Protein AF-B7CE45-F1 (afdb_monomer_lite)

Organism: NCBI:txid518637

Secondary structure (DSSP, 8-state):
--HHHHHHHHHHHHHHHHHHHHHHHHHHHHHHHHHHHHHHHHHHHHTT--HHHHHHHTT--HHHHHHHHT-

pLDDT: mean 96.32, std 4.95, range [63.72, 98.69]

Radius of gyration: 21.92 Å; chains: 1; bounding box: 49×23×53 Å

Sequence (71 aa):
MCEAEKRWLEVKSKEWEAEGIRKGIEQGIEQGVELGQVLLYKTMLMNGMSVNEISKVCSISVENLKRVLSN

Foldseek 3Di:
DDPVVVVVVVVVVVVVVVVVVVVVVVVVVVVVVLVVLLVVLVVCVVVPDDLVRCCVVVVHDSVVSVVSPVD

Structure (mmCIF, N/CA/C/O backbone):
data_AF-B7CE45-F1
#
_entry.id   AF-B7CE45-F1
#
loop_
_atom_site.group_PDB
_atom_site.id
_atom_site.type_symbol
_atom_site.label_atom_id
_atom_site.label_alt_id
_atom_site.label_comp_id
_atom_site.label_asym_id
_atom_site.label_entity_id
_atom_site.label_seq_id
_atom_site.pdbx_PDB_ins_code
_atom_site.Cartn_x
_atom_site.Cartn_y
_atom_site.Cartn_z
_atom_site.occupancy
_atom_site.B_iso_or_equiv
_atom_site.auth_seq_id
_atom_site.auth_comp_id
_atom_site.auth_asym_id
_atom_site.auth_atom_id
_atom_site.pdbx_PDB_model_num
ATOM 1 N N . MET A 1 1 ? 32.143 -9.049 -30.401 1.00 76.31 1 MET A N 1
ATOM 2 C CA . MET A 1 1 ? 30.681 -9.246 -30.387 1.00 76.31 1 MET A CA 1
ATOM 3 C C . MET A 1 1 ? 30.156 -9.220 -31.806 1.00 76.31 1 MET A C 1
ATOM 5 O O . MET A 1 1 ? 30.553 -8.334 -32.561 1.00 76.31 1 MET A O 1
ATOM 9 N N . CYS A 1 2 ? 29.309 -10.179 -32.173 1.00 94.31 2 CYS A N 1
ATOM 10 C CA . CYS A 1 2 ? 28.645 -10.180 -33.479 1.00 94.31 2 CYS A CA 1
ATOM 11 C C . CYS A 1 2 ? 27.414 -9.252 -33.472 1.00 94.31 2 CYS A C 1
ATOM 13 O O . CYS A 1 2 ? 26.918 -8.865 -32.415 1.00 94.31 2 CYS A O 1
ATOM 15 N N . GLU A 1 3 ? 26.900 -8.894 -34.649 1.00 96.31 3 GLU A N 1
ATOM 16 C CA . GLU A 1 3 ? 25.715 -8.024 -34.768 1.00 96.31 3 GLU A CA 1
ATOM 17 C C . GLU A 1 3 ? 24.465 -8.623 -34.103 1.00 96.31 3 GLU A C 1
ATOM 19 O O . GLU A 1 3 ? 23.667 -7.904 -33.502 1.00 96.31 3 GLU A O 1
ATOM 24 N N . ALA A 1 4 ? 24.324 -9.951 -34.131 1.00 95.94 4 ALA A N 1
ATOM 25 C CA . ALA A 1 4 ? 23.229 -10.638 -33.450 1.00 95.94 4 ALA A CA 1
ATOM 26 C C . ALA A 1 4 ? 23.284 -10.449 -31.922 1.00 95.94 4 ALA A C 1
ATOM 28 O O . ALA A 1 4 ? 22.252 -10.248 -31.285 1.00 95.94 4 ALA A O 1
ATOM 29 N N . GLU A 1 5 ? 24.485 -10.460 -31.341 1.00 97.12 5 GLU A N 1
ATOM 30 C CA . GLU A 1 5 ? 24.705 -10.296 -29.903 1.00 97.12 5 GLU A CA 1
ATOM 31 C C . GLU A 1 5 ? 24.404 -8.863 -29.442 1.00 97.12 5 GLU A C 1
ATOM 33 O O . GLU A 1 5 ? 23.729 -8.669 -28.431 1.00 97.12 5 GLU A O 1
ATOM 38 N N . LYS A 1 6 ? 24.815 -7.854 -30.224 1.00 96.81 6 LYS A N 1
ATOM 39 C CA . LYS A 1 6 ? 24.466 -6.445 -29.963 1.00 96.81 6 LYS A CA 1
ATOM 40 C C . LYS A 1 6 ? 22.953 -6.235 -29.970 1.00 96.81 6 LYS A C 1
ATOM 42 O O . LYS A 1 6 ? 22.402 -5.681 -29.023 1.00 96.81 6 LYS A O 1
ATOM 47 N N . ARG A 1 7 ? 22.272 -6.745 -31.002 1.00 96.50 7 ARG A N 1
ATOM 48 C 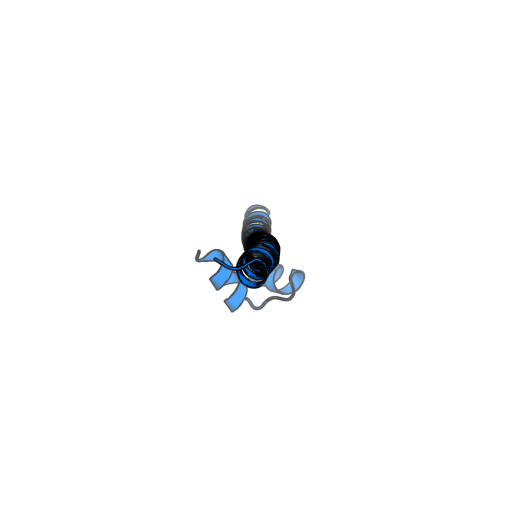CA . ARG A 1 7 ? 20.815 -6.619 -31.135 1.00 96.50 7 ARG A CA 1
ATOM 49 C C . ARG A 1 7 ? 20.070 -7.309 -29.995 1.00 96.50 7 ARG A C 1
ATOM 51 O O . ARG A 1 7 ? 19.069 -6.786 -29.515 1.00 96.50 7 ARG A O 1
ATOM 58 N N . TRP A 1 8 ? 20.553 -8.468 -29.554 1.00 97.19 8 TRP A N 1
ATOM 59 C CA . TRP A 1 8 ? 19.980 -9.158 -28.403 1.00 97.19 8 TRP A CA 1
ATOM 60 C C . TRP A 1 8 ? 20.107 -8.322 -27.124 1.00 97.19 8 TRP A C 1
ATOM 62 O O . TRP A 1 8 ? 19.112 -8.141 -26.423 1.00 97.19 8 TRP A O 1
ATOM 72 N N . LEU A 1 9 ? 21.288 -7.750 -26.854 1.00 97.38 9 LEU A N 1
ATOM 73 C CA . LEU A 1 9 ? 21.509 -6.895 -25.682 1.00 97.38 9 LEU A CA 1
ATOM 74 C C . LEU A 1 9 ? 20.613 -5.653 -25.692 1.00 97.38 9 LEU A C 1
ATOM 76 O O . LEU A 1 9 ? 20.036 -5.316 -24.662 1.00 97.38 9 LEU A O 1
ATOM 80 N N . GLU A 1 10 ? 20.445 -5.004 -26.844 1.00 96.56 10 GLU A N 1
ATOM 81 C CA . GLU A 1 10 ? 19.555 -3.844 -26.976 1.00 96.56 10 GLU A CA 1
ATOM 82 C C . GLU A 1 10 ? 18.095 -4.191 -26.657 1.00 96.56 10 GLU A C 1
ATOM 84 O O . GLU A 1 10 ? 17.421 -3.442 -25.946 1.00 96.56 10 GLU A O 1
ATOM 89 N N . VAL A 1 11 ? 17.605 -5.334 -27.151 1.00 97.19 11 VAL A N 1
ATOM 90 C CA . VAL A 1 11 ? 16.244 -5.810 -26.858 1.00 97.19 11 VAL A CA 1
ATOM 91 C C . VAL A 1 11 ? 16.101 -6.132 -25.372 1.00 97.19 11 VAL A C 1
ATOM 93 O O . VAL A 1 11 ? 15.183 -5.629 -24.724 1.00 97.19 11 VAL A O 1
ATOM 96 N N . LYS A 1 12 ? 17.037 -6.900 -24.803 1.00 98.00 12 LYS A N 1
ATOM 97 C CA . LYS A 1 12 ? 17.016 -7.256 -23.378 1.00 98.00 12 LYS A CA 1
ATOM 98 C C . LYS A 1 12 ? 17.085 -6.037 -22.464 1.00 98.00 12 LYS A C 1
ATOM 100 O O . LYS A 1 12 ? 16.376 -6.006 -21.462 1.00 98.00 12 LYS A O 1
ATOM 105 N N . SER A 1 13 ? 17.889 -5.035 -22.814 1.00 97.81 13 SER A N 1
ATOM 106 C CA . SER A 1 13 ? 18.008 -3.800 -22.036 1.00 97.81 13 SER A CA 1
ATOM 107 C C . SER A 1 13 ? 16.670 -3.067 -21.943 1.00 97.81 13 SER A C 1
ATOM 109 O O . SER A 1 13 ? 16.263 -2.678 -20.852 1.00 97.81 13 SER A O 1
ATOM 111 N N . LYS A 1 14 ? 15.955 -2.927 -23.067 1.00 97.94 14 LYS A N 1
ATOM 112 C CA . LYS A 1 14 ? 14.635 -2.275 -23.099 1.00 97.94 14 LYS A CA 1
ATOM 113 C C . LYS A 1 14 ? 13.581 -3.061 -22.322 1.00 97.94 14 LYS A C 1
ATOM 115 O O . LYS A 1 14 ? 12.759 -2.469 -21.629 1.00 97.94 14 LYS A O 1
ATOM 120 N N . GLU A 1 15 ? 13.609 -4.390 -22.417 1.00 98.19 15 GLU A N 1
ATOM 121 C CA . GLU A 1 15 ? 12.711 -5.251 -21.639 1.00 98.19 15 GLU A CA 1
ATOM 122 C C . GLU A 1 15 ? 12.918 -5.078 -20.132 1.00 98.19 15 GLU A C 1
ATOM 124 O O . GL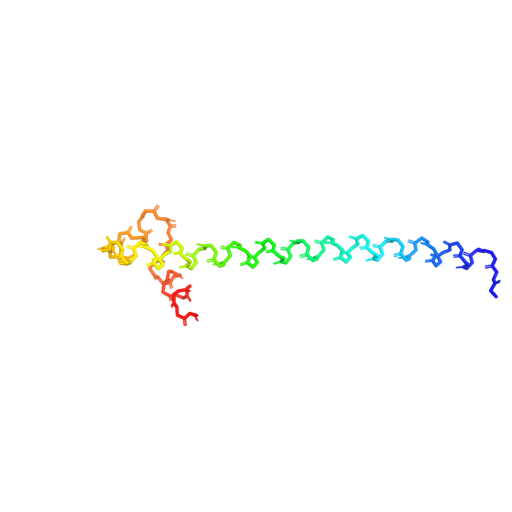U A 1 15 ? 11.947 -4.963 -19.385 1.00 98.19 15 GLU A O 1
ATOM 129 N N . TRP A 1 16 ? 14.173 -5.042 -19.678 1.00 98.06 16 TRP A N 1
ATOM 130 C CA . TRP A 1 16 ? 14.489 -4.868 -18.262 1.00 98.06 16 TRP A CA 1
ATOM 131 C C . TRP A 1 16 ? 14.153 -3.475 -17.739 1.00 98.06 16 TRP A C 1
ATOM 133 O O . TRP A 1 16 ? 13.664 -3.367 -16.618 1.00 98.06 16 TRP A O 1
ATOM 143 N N . GLU A 1 17 ? 14.353 -2.428 -18.538 1.00 98.44 17 GLU A N 1
ATOM 144 C CA . GLU A 1 17 ? 13.927 -1.071 -18.183 1.00 98.44 17 GLU A CA 1
ATOM 145 C C . GLU A 1 17 ? 12.403 -1.001 -17.994 1.00 98.44 17 GLU A C 1
ATOM 147 O O . GLU A 1 17 ? 11.921 -0.533 -16.961 1.00 98.44 17 GLU A O 1
ATOM 152 N N . ALA A 1 18 ? 11.639 -1.556 -18.941 1.00 98.44 18 ALA A N 1
ATOM 153 C CA . ALA A 1 18 ? 10.181 -1.598 -18.854 1.00 98.44 18 ALA A CA 1
ATOM 154 C C . ALA A 1 18 ? 9.684 -2.432 -17.658 1.00 98.44 18 ALA A C 1
ATOM 156 O O . ALA A 1 18 ? 8.734 -2.040 -16.977 1.00 98.44 18 ALA A O 1
ATOM 157 N N . GLU A 1 19 ? 10.326 -3.571 -17.382 1.00 98.44 19 GLU A N 1
ATOM 158 C CA . GLU A 1 19 ? 10.037 -4.392 -16.202 1.00 98.44 19 GLU A CA 1
ATOM 159 C C . GLU A 1 19 ? 10.336 -3.644 -14.900 1.00 98.44 19 GLU A C 1
ATOM 161 O O . GLU A 1 19 ? 9.529 -3.679 -13.973 1.00 98.44 19 GLU A O 1
ATOM 166 N N . GLY A 1 20 ? 11.467 -2.940 -14.835 1.00 98.50 20 GLY A N 1
ATOM 167 C CA . GLY A 1 20 ? 11.857 -2.154 -13.668 1.00 98.50 20 GLY A CA 1
ATOM 168 C C . GLY A 1 20 ? 10.839 -1.063 -13.346 1.00 98.50 20 GLY A C 1
ATOM 169 O O . GLY A 1 20 ? 10.407 -0.948 -12.200 1.00 98.50 20 GLY A O 1
ATOM 170 N N . ILE A 1 21 ? 10.393 -0.318 -14.361 1.00 98.56 21 ILE A N 1
ATOM 171 C CA . ILE A 1 21 ? 9.368 0.724 -14.198 1.00 98.56 21 ILE A CA 1
ATOM 172 C C . ILE A 1 21 ? 8.043 0.116 -13.734 1.00 98.56 21 ILE A C 1
ATOM 174 O O . ILE A 1 21 ? 7.447 0.614 -12.781 1.00 98.56 21 ILE A O 1
ATOM 178 N N . A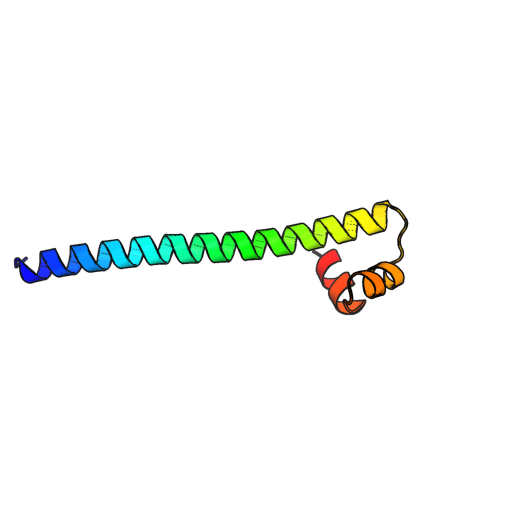RG A 1 22 ? 7.591 -0.976 -14.365 1.00 98.69 22 ARG A N 1
ATOM 179 C CA . ARG A 1 22 ? 6.346 -1.658 -13.979 1.00 98.69 22 ARG A CA 1
ATOM 180 C C . ARG A 1 22 ? 6.381 -2.091 -12.514 1.00 98.69 22 ARG A C 1
ATOM 182 O O . ARG A 1 22 ? 5.458 -1.757 -11.779 1.00 98.69 22 ARG A O 1
ATOM 189 N N . LYS A 1 23 ? 7.449 -2.772 -12.089 1.00 98.50 23 LYS A N 1
ATOM 190 C CA . LYS A 1 23 ? 7.606 -3.219 -10.697 1.00 98.50 23 LYS A CA 1
ATOM 191 C C . LYS A 1 23 ? 7.672 -2.052 -9.722 1.00 98.50 23 LYS A C 1
ATOM 193 O O . LYS A 1 23 ? 7.053 -2.113 -8.667 1.00 98.50 23 LYS A O 1
ATOM 198 N N . GLY A 1 24 ? 8.392 -0.987 -10.075 1.00 98.56 24 GLY A N 1
ATOM 199 C CA . GLY A 1 24 ? 8.477 0.211 -9.242 1.00 98.56 24 GLY A CA 1
ATOM 200 C C . GLY A 1 24 ? 7.117 0.883 -9.045 1.00 98.56 24 GLY A C 1
ATOM 201 O O . GLY A 1 24 ? 6.782 1.275 -7.931 1.00 98.56 24 GLY A O 1
ATOM 202 N N . ILE A 1 25 ? 6.306 0.970 -10.105 1.00 98.62 25 ILE A N 1
ATOM 203 C CA . ILE A 1 25 ? 4.942 1.510 -10.029 1.00 98.62 25 ILE A CA 1
ATOM 204 C C . ILE A 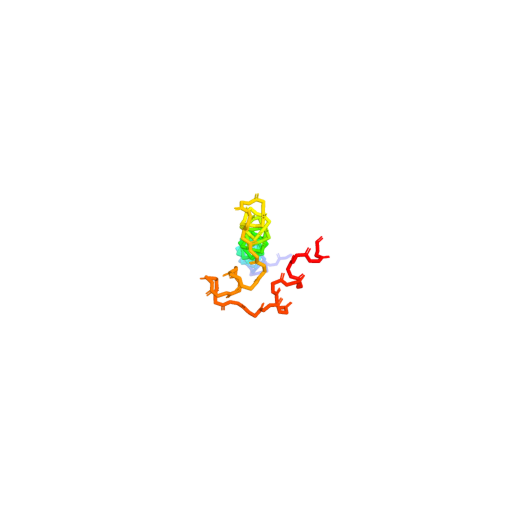1 25 ? 4.043 0.602 -9.186 1.00 98.62 25 ILE A C 1
ATOM 206 O O . ILE A 1 25 ? 3.337 1.104 -8.318 1.00 98.62 25 ILE A O 1
ATOM 210 N N . GLU A 1 26 ? 4.076 -0.712 -9.410 1.00 98.69 26 GLU A N 1
ATOM 211 C CA . GLU A 1 26 ? 3.275 -1.680 -8.651 1.00 98.69 26 GLU A CA 1
ATOM 212 C C . GLU A 1 26 ? 3.574 -1.601 -7.148 1.00 98.69 26 GLU A C 1
ATOM 214 O O . GLU A 1 26 ? 2.658 -1.405 -6.350 1.00 98.69 26 GLU A O 1
ATOM 219 N N . GLN A 1 27 ? 4.858 -1.617 -6.774 1.00 98.50 27 GLN A N 1
ATOM 220 C CA . GLN A 1 27 ? 5.294 -1.468 -5.382 1.00 98.50 27 GLN A CA 1
ATOM 221 C C . GLN A 1 27 ? 4.899 -0.112 -4.791 1.00 98.50 27 GLN A C 1
ATOM 223 O O . GLN A 1 27 ? 4.439 -0.041 -3.653 1.00 98.50 27 GLN A O 1
ATOM 228 N N . GLY A 1 28 ? 5.060 0.973 -5.553 1.00 98.50 28 GLY A N 1
ATOM 229 C CA . GLY A 1 28 ? 4.685 2.312 -5.102 1.00 98.50 28 GLY A CA 1
ATOM 230 C C . GLY A 1 28 ? 3.180 2.452 -4.858 1.00 98.50 28 GLY A C 1
ATOM 231 O O . GLY A 1 28 ? 2.771 3.085 -3.885 1.00 98.50 28 GLY A O 1
ATOM 232 N N . ILE A 1 29 ? 2.351 1.838 -5.708 1.00 98.44 29 ILE A N 1
ATOM 233 C CA . ILE A 1 29 ? 0.894 1.808 -5.533 1.00 98.44 29 ILE A CA 1
ATOM 234 C C . ILE A 1 29 ? 0.523 0.982 -4.300 1.00 98.44 29 ILE A C 1
ATOM 236 O O . ILE A 1 29 ? -0.265 1.458 -3.486 1.00 98.44 29 ILE A O 1
ATOM 240 N N . GLU A 1 30 ? 1.097 -0.212 -4.132 1.00 98.31 30 GLU A N 1
ATOM 241 C CA . GLU A 1 30 ? 0.834 -1.080 -2.978 1.00 98.31 30 GLU A CA 1
ATOM 242 C C . GLU A 1 30 ? 1.164 -0.368 -1.656 1.00 98.31 30 GLU A C 1
ATOM 244 O O . GLU A 1 30 ? 0.293 -0.226 -0.794 1.00 98.31 30 GLU A O 1
ATOM 249 N N . GLN A 1 31 ? 2.363 0.215 -1.548 1.00 97.56 31 GLN A N 1
ATOM 250 C CA . GLN A 1 31 ? 2.773 1.002 -0.379 1.00 97.56 31 GLN A CA 1
ATOM 251 C C . GLN A 1 31 ? 1.868 2.219 -0.149 1.00 97.56 31 GLN A C 1
ATOM 253 O O . GLN A 1 31 ? 1.507 2.534 0.986 1.00 97.56 31 GLN A O 1
ATOM 258 N N . GLY A 1 32 ? 1.479 2.914 -1.222 1.00 97.88 32 GLY A N 1
ATOM 259 C CA . GLY A 1 32 ? 0.574 4.058 -1.142 1.00 97.88 32 GLY A CA 1
ATOM 260 C C . GLY A 1 32 ? -0.808 3.683 -0.601 1.00 97.88 32 GLY A C 1
ATOM 261 O O . GLY A 1 32 ? -1.364 4.415 0.221 1.00 97.88 32 GLY A O 1
ATOM 262 N N . VAL A 1 33 ? -1.350 2.533 -1.015 1.00 96.75 33 VAL A N 1
ATOM 263 C CA . VAL A 1 33 ? -2.629 2.009 -0.514 1.00 96.75 33 VAL A CA 1
ATOM 264 C C . VAL A 1 33 ? -2.530 1.667 0.972 1.00 96.75 33 VAL A C 1
ATOM 266 O O . VAL A 1 33 ? -3.403 2.076 1.739 1.00 96.75 33 VAL A O 1
ATOM 269 N N . GLU A 1 34 ? -1.466 0.985 1.402 1.00 95.00 34 GLU A N 1
ATOM 270 C CA . GLU A 1 34 ? -1.250 0.649 2.816 1.00 95.00 34 GLU A CA 1
ATOM 271 C C . GLU A 1 34 ? -1.148 1.904 3.697 1.00 95.00 34 GLU A C 1
ATOM 273 O O . GLU A 1 34 ? -1.851 2.022 4.705 1.00 95.00 34 GLU A O 1
ATOM 278 N N . LEU A 1 35 ? -0.345 2.892 3.286 1.00 96.50 35 LEU A N 1
ATOM 279 C CA . LEU A 1 35 ? -0.222 4.168 3.998 1.00 96.50 35 LEU A CA 1
ATOM 280 C C . LEU A 1 35 ? -1.557 4.922 4.055 1.00 96.50 35 LEU A C 1
ATOM 282 O O . LEU A 1 35 ? -1.911 5.483 5.096 1.00 96.50 35 LEU A O 1
ATOM 286 N N . GLY A 1 36 ? -2.321 4.905 2.960 1.00 96.69 36 GLY A N 1
ATOM 287 C CA . GLY A 1 36 ? -3.658 5.489 2.898 1.00 96.69 36 GLY A CA 1
ATOM 288 C C . GLY A 1 36 ? -4.629 4.845 3.889 1.00 96.69 36 GLY A C 1
ATOM 289 O O . GLY A 1 36 ? -5.366 5.558 4.572 1.00 96.69 36 GLY A O 1
ATOM 290 N N . GLN A 1 37 ? -4.595 3.517 4.033 1.00 95.38 37 GLN A N 1
ATOM 291 C CA . GLN A 1 37 ? -5.411 2.797 5.017 1.00 95.38 37 GLN A CA 1
ATOM 292 C C . GLN A 1 37 ? -5.035 3.175 6.454 1.00 95.38 37 GLN A C 1
ATOM 294 O O . GLN A 1 37 ? -5.917 3.486 7.257 1.00 95.38 37 GLN A O 1
ATOM 299 N N . VAL A 1 38 ? -3.737 3.220 6.775 1.00 96.12 38 VAL A N 1
ATOM 300 C CA . VAL A 1 38 ? -3.257 3.642 8.102 1.00 96.12 38 VAL A CA 1
ATOM 301 C C . VAL A 1 38 ? -3.726 5.061 8.423 1.00 96.12 38 VAL A C 1
ATOM 303 O O . VAL A 1 38 ? -4.259 5.306 9.510 1.00 96.12 38 VAL A O 1
ATOM 306 N N . LEU A 1 39 ? -3.560 5.997 7.484 1.00 97.69 39 LEU A N 1
ATOM 307 C CA . LEU A 1 39 ? -3.978 7.387 7.660 1.00 97.69 39 LEU A CA 1
ATOM 308 C C . LEU A 1 39 ? -5.494 7.498 7.857 1.00 97.69 39 LEU A C 1
ATOM 310 O O . LEU A 1 39 ? -5.940 8.211 8.760 1.00 97.69 39 LEU A O 1
ATOM 314 N N . LEU A 1 40 ? -6.279 6.779 7.052 1.00 97.44 40 LEU A N 1
ATOM 315 C CA . LEU A 1 40 ? -7.735 6.737 7.157 1.00 97.44 40 LEU A CA 1
ATOM 316 C C . LEU A 1 40 ? -8.173 6.277 8.552 1.00 97.44 40 LEU A C 1
ATOM 318 O O . LEU A 1 40 ? -8.933 6.980 9.220 1.00 97.44 40 LEU A O 1
ATOM 322 N N . TYR A 1 41 ? -7.656 5.141 9.025 1.00 97.44 41 TYR A N 1
ATOM 323 C CA . TYR A 1 41 ? -8.036 4.585 10.324 1.00 97.44 41 TYR A CA 1
ATOM 324 C C . TYR A 1 41 ? -7.595 5.475 11.489 1.00 97.44 41 TYR A C 1
ATOM 326 O O . TYR A 1 41 ? -8.387 5.718 12.400 1.00 97.44 41 TYR A O 1
ATOM 334 N N . LYS A 1 42 ? -6.375 6.032 11.447 1.00 96.56 42 LYS A N 1
ATOM 335 C CA . LYS A 1 42 ? -5.910 7.007 12.451 1.00 96.56 42 LYS A CA 1
ATOM 336 C C . LYS A 1 42 ? -6.803 8.249 12.468 1.00 96.56 42 LYS A C 1
ATOM 338 O O . LYS A 1 42 ? -7.167 8.722 13.539 1.00 96.56 42 LYS A O 1
ATOM 343 N N . THR A 1 43 ? -7.221 8.735 11.301 1.00 98.31 43 THR A N 1
ATOM 344 C CA . THR A 1 43 ? -8.128 9.886 11.186 1.00 98.31 43 THR A CA 1
ATOM 345 C C . THR A 1 43 ? -9.505 9.587 11.766 1.00 98.31 43 THR A C 1
ATOM 347 O O . THR A 1 43 ? -10.036 10.403 12.514 1.00 98.31 43 THR A O 1
ATOM 350 N N . MET A 1 44 ? -10.078 8.417 11.488 1.00 98.12 44 MET A N 1
ATOM 351 C CA . MET A 1 44 ? -11.363 8.010 12.066 1.00 98.12 44 MET A CA 1
ATOM 352 C C . MET A 1 44 ? -11.305 7.922 13.597 1.00 98.12 44 MET A C 1
ATOM 354 O O . MET A 1 44 ? -12.206 8.423 14.268 1.00 98.12 44 MET A O 1
ATOM 358 N N . LEU A 1 45 ? -10.217 7.372 14.150 1.00 97.50 45 LEU A N 1
ATOM 359 C CA . LEU A 1 45 ? -9.981 7.347 15.598 1.00 97.50 45 LEU A CA 1
ATOM 360 C C . LEU A 1 45 ? -9.861 8.761 16.183 1.00 97.50 45 LEU A C 1
ATOM 362 O O . LEU A 1 45 ? -10.480 9.055 17.202 1.00 97.50 45 LEU A O 1
ATOM 366 N N . MET A 1 46 ? -9.107 9.653 15.528 1.00 97.94 46 MET A N 1
ATOM 367 C CA . MET A 1 46 ? -8.986 11.058 15.948 1.00 97.94 46 MET A CA 1
ATOM 368 C C . MET A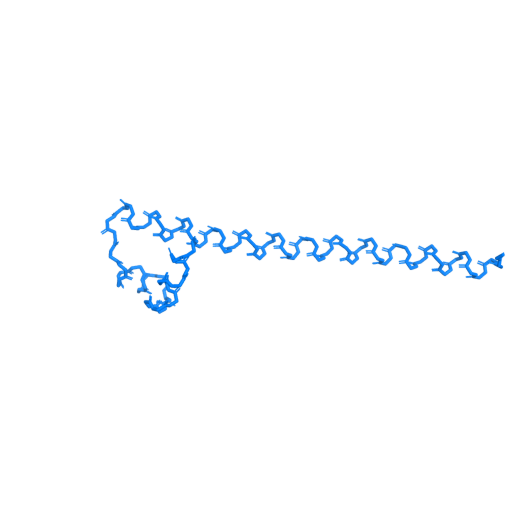 1 46 ? -10.331 11.795 15.927 1.00 97.94 46 MET A C 1
ATOM 370 O O . MET A 1 46 ? -10.547 12.690 16.737 1.00 97.94 46 MET A O 1
ATOM 374 N N . ASN A 1 47 ? -11.247 11.396 15.043 1.00 98.31 47 ASN A N 1
ATOM 375 C CA . ASN A 1 47 ? -12.613 11.919 14.981 1.00 98.31 47 ASN A CA 1
ATOM 376 C C . ASN A 1 47 ? -13.588 11.199 15.936 1.00 98.31 47 ASN A C 1
ATOM 378 O O . ASN A 1 47 ? -14.798 11.391 15.842 1.00 98.31 47 ASN A O 1
ATOM 382 N N . GLY A 1 48 ? -13.081 10.386 16.867 1.00 98.12 48 GLY A N 1
ATOM 383 C CA . GLY A 1 48 ? -13.862 9.786 17.947 1.00 98.12 48 GLY A CA 1
ATOM 384 C C . GLY A 1 48 ? -14.575 8.481 17.593 1.00 98.12 48 GLY A C 1
ATOM 385 O O . GLY A 1 48 ? -15.315 7.969 18.429 1.00 98.12 48 GLY A O 1
ATOM 386 N N . MET A 1 49 ? -14.356 7.915 16.401 1.00 98.44 49 MET A N 1
ATOM 387 C CA . MET A 1 49 ? -14.907 6.599 16.068 1.00 98.44 49 MET A CA 1
ATOM 388 C C . MET A 1 49 ? -14.192 5.502 16.859 1.00 98.44 49 MET A C 1
ATOM 390 O O . MET A 1 49 ? -12.966 5.481 16.959 1.00 98.44 49 MET A O 1
ATOM 394 N N . SER A 1 50 ? -14.946 4.536 17.376 1.00 97.94 50 SER A N 1
ATOM 395 C CA . SER A 1 50 ? -14.391 3.339 18.001 1.00 97.94 50 SER A CA 1
ATOM 396 C C . SER A 1 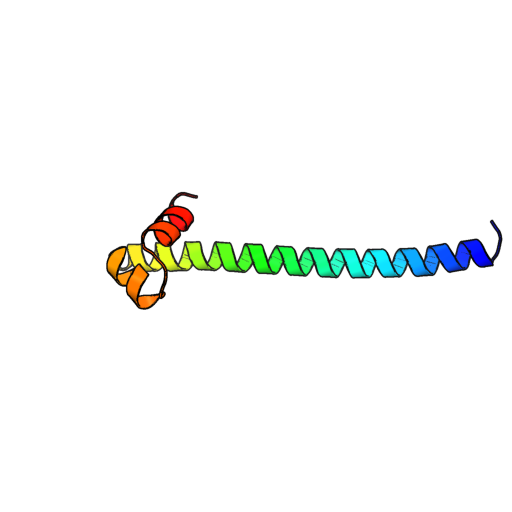50 ? -13.869 2.340 16.964 1.00 97.94 50 SER A C 1
ATOM 398 O O . SER A 1 50 ? -14.327 2.276 15.822 1.00 97.94 50 SER A O 1
ATOM 400 N N . VAL A 1 51 ? -12.955 1.467 17.392 1.00 96.81 51 VAL A N 1
ATOM 401 C CA . VAL A 1 51 ? -12.417 0.369 16.567 1.00 96.81 51 VAL A CA 1
ATOM 402 C C . VAL A 1 51 ? -13.537 -0.514 15.988 1.00 96.81 51 VAL A C 1
ATOM 404 O O . VAL A 1 51 ? -13.458 -0.943 14.838 1.00 96.81 51 VAL A O 1
ATOM 407 N N . ASN A 1 52 ? -14.612 -0.755 16.746 1.00 97.88 52 ASN A N 1
ATOM 408 C CA . ASN A 1 52 ? -15.751 -1.551 16.281 1.00 97.88 52 ASN A CA 1
ATOM 409 C C . ASN A 1 52 ? -16.597 -0.817 15.229 1.00 97.88 52 ASN A C 1
ATOM 411 O O . ASN A 1 52 ? -17.134 -1.465 14.333 1.00 97.88 52 ASN A O 1
ATOM 415 N N . GLU A 1 53 ? -16.738 0.505 15.323 1.00 98.38 53 GLU A N 1
ATOM 416 C CA . GLU A 1 53 ? -17.432 1.303 14.305 1.00 98.38 53 GLU A CA 1
ATOM 417 C C . GLU A 1 53 ? -16.627 1.359 13.010 1.00 98.38 53 GLU A C 1
ATOM 419 O O . GLU A 1 53 ? -17.185 1.112 11.943 1.00 98.38 53 GLU A O 1
ATOM 424 N N . ILE A 1 54 ? -15.312 1.579 13.101 1.00 98.25 54 ILE A N 1
ATOM 425 C CA . ILE A 1 54 ? -14.410 1.571 11.941 1.00 98.25 54 ILE A CA 1
ATOM 426 C C . ILE A 1 54 ? -14.437 0.201 11.256 1.00 98.25 54 ILE A C 1
ATOM 428 O O . ILE A 1 54 ? -14.608 0.122 10.043 1.00 98.25 54 ILE A O 1
ATOM 432 N N . SER A 1 55 ? -14.351 -0.885 12.031 1.00 98.12 55 SER A N 1
ATOM 433 C CA . SER A 1 55 ? -14.462 -2.259 11.524 1.00 98.12 55 SER A CA 1
ATOM 434 C C . SER A 1 55 ? -15.741 -2.472 10.704 1.00 98.12 55 SER A C 1
ATOM 436 O O . SER A 1 55 ? -15.687 -3.044 9.615 1.00 98.12 55 SER A O 1
ATOM 438 N N . LYS A 1 56 ? -16.881 -1.958 11.182 1.00 98.00 56 LYS A N 1
ATOM 439 C CA . LYS A 1 56 ? -18.165 -2.047 10.472 1.00 98.00 56 LYS A CA 1
ATOM 440 C C . LYS A 1 56 ? -18.193 -1.189 9.207 1.00 98.00 56 LYS A C 1
ATOM 442 O O . LYS A 1 56 ? -18.559 -1.698 8.155 1.00 98.00 56 LYS A O 1
ATOM 447 N N . VAL A 1 57 ? -17.804 0.086 9.293 1.00 97.75 57 VAL A N 1
ATOM 448 C CA . VAL A 1 57 ? -17.852 1.029 8.157 1.00 97.75 57 VAL A CA 1
ATOM 449 C C . VAL A 1 57 ? -16.911 0.596 7.036 1.00 97.75 57 VAL A C 1
ATOM 451 O O . VAL A 1 57 ? -17.291 0.606 5.868 1.00 97.75 57 VAL A O 1
ATOM 454 N N . CYS A 1 58 ? -15.702 0.165 7.385 1.00 96.69 58 CYS A N 1
ATOM 455 C CA . CYS A 1 58 ? -14.688 -0.252 6.423 1.00 96.69 58 CYS A CA 1
ATOM 456 C C . CYS A 1 58 ? -14.782 -1.739 6.051 1.00 96.69 58 CYS A C 1
ATOM 458 O O . CYS A 1 58 ? -13.965 -2.211 5.266 1.00 96.69 58 CYS A O 1
ATOM 460 N N . SER A 1 59 ? -15.756 -2.479 6.598 1.00 97.00 59 SER A N 1
ATOM 461 C CA . SER A 1 59 ? -15.946 -3.917 6.351 1.00 97.00 59 SER A CA 1
ATOM 462 C C . SER A 1 59 ? -14.663 -4.742 6.538 1.00 97.00 59 SER A C 1
ATOM 464 O O . SER A 1 59 ? -14.363 -5.654 5.771 1.00 97.00 59 SER A O 1
ATOM 466 N N . ILE A 1 60 ? -13.899 -4.415 7.581 1.00 96.50 60 ILE A N 1
ATOM 467 C CA . ILE A 1 60 ? -12.634 -5.063 7.941 1.00 96.50 60 ILE A CA 1
ATOM 468 C C . ILE A 1 60 ? -12.749 -5.660 9.340 1.00 96.50 60 ILE A C 1
ATOM 470 O O . ILE A 1 60 ? -13.427 -5.104 10.202 1.00 96.50 60 ILE A O 1
ATOM 474 N N . SER A 1 61 ? -12.090 -6.788 9.608 1.00 97.75 61 SER A N 1
ATOM 475 C CA . SER A 1 61 ? -12.087 -7.355 10.958 1.00 97.75 61 SER A CA 1
ATOM 476 C C . SER A 1 61 ? -11.369 -6.431 11.946 1.00 97.75 61 SER A C 1
ATOM 478 O O . SER A 1 61 ? -10.390 -5.765 11.607 1.00 97.75 61 SER A O 1
ATOM 480 N N . VAL A 1 62 ? -11.825 -6.432 13.201 1.00 97.38 62 VAL A N 1
ATOM 481 C CA . VAL A 1 62 ? -11.143 -5.736 14.307 1.00 97.38 62 VAL A CA 1
ATOM 482 C C . VAL A 1 62 ? -9.677 -6.173 14.415 1.00 97.38 62 VAL A C 1
ATOM 484 O O . VAL A 1 62 ? -8.811 -5.350 14.692 1.00 97.38 62 VAL A O 1
ATOM 487 N N . GLU A 1 63 ? -9.394 -7.454 14.168 1.00 96.94 63 GLU A N 1
ATOM 488 C CA . GLU A 1 63 ? -8.038 -8.008 14.198 1.00 96.94 63 GLU A CA 1
ATOM 489 C C . GLU A 1 63 ? -7.140 -7.399 13.113 1.00 96.94 63 GLU A C 1
ATOM 491 O O . GLU A 1 63 ? -6.050 -6.909 13.406 1.00 96.94 63 GLU A O 1
ATOM 496 N N . ASN A 1 64 ? -7.614 -7.349 11.864 1.00 94.75 64 ASN A N 1
ATOM 497 C CA . ASN A 1 64 ? -6.849 -6.748 10.771 1.00 94.75 64 ASN A CA 1
ATOM 498 C C . ASN A 1 64 ? -6.675 -5.241 10.979 1.00 94.75 64 ASN A C 1
ATOM 500 O O . ASN A 1 64 ? -5.591 -4.715 10.747 1.00 94.75 64 ASN A O 1
ATOM 504 N N . LEU A 1 65 ? -7.709 -4.554 11.471 1.00 96.44 65 LEU A N 1
ATOM 505 C CA . LEU A 1 65 ? -7.628 -3.137 11.814 1.00 96.44 65 LEU A CA 1
ATOM 506 C C . LEU A 1 65 ? -6.546 -2.873 12.872 1.00 96.44 65 LEU A C 1
ATOM 508 O O . LEU A 1 65 ? -5.734 -1.966 12.709 1.00 96.44 65 LEU A O 1
ATOM 512 N N . LYS A 1 66 ? -6.484 -3.693 13.929 1.00 94.75 66 LYS A N 1
ATOM 513 C CA . LYS A 1 66 ? -5.428 -3.601 14.948 1.00 94.75 66 LYS A CA 1
ATOM 514 C C . LYS A 1 66 ? -4.043 -3.857 14.368 1.00 94.75 66 LYS A C 1
ATOM 516 O O . LYS A 1 66 ? -3.129 -3.117 14.706 1.00 94.75 66 LYS A O 1
ATOM 521 N N . ARG A 1 67 ? -3.900 -4.843 13.476 1.00 94.19 67 ARG A N 1
ATOM 522 C CA . ARG A 1 67 ? -2.631 -5.132 12.791 1.00 94.19 67 ARG A CA 1
ATOM 523 C C . ARG A 1 67 ? -2.136 -3.944 11.966 1.00 94.19 67 ARG A C 1
ATOM 525 O O . ARG A 1 67 ? -0.959 -3.614 12.020 1.00 94.19 67 ARG A O 1
ATOM 532 N N . VAL A 1 68 ? -3.031 -3.291 11.224 1.00 92.50 68 VAL A N 1
ATOM 533 C CA . VAL A 1 68 ? -2.687 -2.096 10.434 1.00 92.50 68 VAL A CA 1
ATOM 534 C C . VAL A 1 68 ? -2.282 -0.931 11.346 1.00 92.50 68 VAL A C 1
ATOM 536 O O . VAL A 1 68 ? -1.377 -0.177 11.013 1.00 92.50 68 VAL A O 1
ATOM 539 N N . LEU A 1 69 ? -2.923 -0.792 12.509 1.00 90.81 69 LEU A N 1
ATOM 540 C CA . LEU A 1 69 ? -2.644 0.280 13.470 1.00 90.81 69 LEU A CA 1
ATOM 541 C C . LEU A 1 69 ? -1.440 0.021 14.392 1.00 90.81 69 LEU A C 1
ATOM 543 O O . LEU A 1 69 ? -0.988 0.961 15.042 1.00 90.81 69 LEU A O 1
ATOM 547 N N . SER A 1 70 ? -0.956 -1.221 14.495 1.00 87.81 70 SER A N 1
ATOM 548 C CA . SER A 1 70 ? 0.195 -1.590 15.333 1.00 87.81 70 SER A CA 1
ATOM 549 C C . SER A 1 70 ? 1.556 -1.339 14.677 1.00 87.81 70 SER A C 1
ATOM 551 O O . SER A 1 70 ? 2.572 -1.491 15.353 1.00 87.81 70 SER A O 1
ATOM 553 N N . ASN A 1 71 ? 1.562 -0.977 13.392 1.00 63.72 71 ASN A N 1
ATOM 554 C CA . ASN A 1 71 ? 2.735 -0.488 12.664 1.00 63.72 71 ASN A CA 1
ATOM 555 C C . ASN A 1 71 ? 2.888 1.033 12.837 1.00 63.72 71 ASN A C 1
ATOM 557 O O . ASN A 1 71 ? 4.044 1.478 12.992 1.00 63.72 71 ASN A O 1
#